Protein AF-A0A1Q3MU88-F1 (afdb_monomer_lite)

Sequence (155 aa):
MVIENGQDPCVFIAGQTIDEDVTEVGSMIKGLKFPMLYCQTKYHPLFLNHDWNFHLRSSLSLTEPGRIISLEPGFEIKPIKSIDLFKQCTWYKERYELYGSDKKFLYYGIGYALCKGSGVVSEAYISVGGGYAEIGVIRIPNINARGMQHALCLI

pLDDT: mean 82.09, std 11.64, range [34.78, 96.56]

Structure (mmCIF, N/CA/C/O backbone):
data_AF-A0A1Q3MU88-F1
#
_entry.id   AF-A0A1Q3MU88-F1
#
loop_
_atom_site.group_PDB
_atom_site.id
_atom_site.type_symbol
_atom_site.label_atom_id
_atom_site.label_alt_id
_atom_site.label_comp_id
_atom_site.label_asym_id
_atom_site.label_entity_id
_atom_site.label_seq_id
_atom_site.pdbx_PDB_ins_code
_atom_site.Cartn_x
_atom_site.Cartn_y
_atom_site.Cartn_z
_atom_site.occupancy
_atom_site.B_iso_or_equiv
_atom_site.auth_seq_id
_atom_site.auth_comp_id
_atom_site.auth_asym_id
_atom_site.auth_atom_id
_atom_site.pdbx_PDB_model_num
ATOM 1 N N . MET A 1 1 ? -0.478 2.557 -4.454 1.00 38.75 1 MET A N 1
ATOM 2 C CA . MET A 1 1 ? -0.438 1.327 -5.283 1.00 38.75 1 MET A CA 1
ATOM 3 C C . MET A 1 1 ? -1.764 0.576 -5.226 1.00 38.75 1 MET A C 1
ATOM 5 O O . MET A 1 1 ? -2.172 0.210 -4.130 1.00 38.75 1 MET A O 1
ATOM 9 N N . VAL A 1 2 ? -2.430 0.317 -6.357 1.00 34.78 2 VAL A N 1
ATOM 10 C CA . VAL A 1 2 ? -3.365 -0.822 -6.426 1.00 34.78 2 VAL A CA 1
ATOM 11 C C . VAL A 1 2 ? -2.486 -2.030 -6.721 1.00 34.78 2 VAL A C 1
ATOM 13 O O . VAL A 1 2 ? -1.856 -2.081 -7.777 1.00 34.78 2 VAL A O 1
ATOM 16 N N . ILE A 1 3 ? -2.330 -2.913 -5.741 1.00 46.22 3 ILE A N 1
ATOM 17 C CA . ILE A 1 3 ? -1.766 -4.242 -5.964 1.00 46.22 3 ILE A CA 1
ATOM 18 C C . ILE A 1 3 ? -2.986 -5.110 -6.233 1.00 46.22 3 ILE A C 1
ATOM 20 O O . ILE A 1 3 ? -3.771 -5.372 -5.321 1.00 46.22 3 ILE A O 1
ATOM 24 N N . GLU A 1 4 ? -3.215 -5.469 -7.492 1.00 40.16 4 GLU A N 1
ATOM 25 C CA . GLU A 1 4 ? -4.226 -6.470 -7.815 1.00 40.16 4 GLU A CA 1
ATOM 26 C C . GLU A 1 4 ? -3.704 -7.827 -7.329 1.00 40.16 4 GLU A C 1
ATOM 28 O O . GLU A 1 4 ? -2.894 -8.461 -7.990 1.00 40.16 4 GLU A O 1
ATOM 33 N N . ASN A 1 5 ? -4.132 -8.233 -6.129 1.00 42.88 5 ASN A N 1
ATOM 34 C CA . ASN A 1 5 ? -4.059 -9.600 -5.603 1.00 42.88 5 ASN A CA 1
ATOM 35 C C . ASN A 1 5 ? -2.737 -10.358 -5.866 1.00 42.88 5 ASN A C 1
ATOM 37 O O . ASN A 1 5 ? -2.752 -11.439 -6.460 1.00 42.88 5 ASN A O 1
ATOM 41 N N . GLY A 1 6 ? -1.602 -9.842 -5.386 1.00 49.28 6 GLY A N 1
ATOM 42 C CA . GLY A 1 6 ? -0.313 -10.515 -5.552 1.00 49.28 6 GLY A CA 1
ATOM 43 C C . GLY A 1 6 ? 0.701 -10.188 -4.460 1.00 49.28 6 GLY A C 1
ATOM 44 O O . GLY A 1 6 ? 0.763 -9.065 -3.971 1.00 49.28 6 GLY A O 1
ATOM 45 N N . GLN A 1 7 ? 1.510 -11.188 -4.100 1.00 54.16 7 GLN A N 1
ATOM 46 C CA . GLN A 1 7 ? 2.734 -11.029 -3.298 1.00 54.16 7 GLN A CA 1
ATOM 47 C C . GLN A 1 7 ? 3.932 -10.608 -4.167 1.00 54.16 7 GLN A C 1
ATOM 49 O O . GLN A 1 7 ? 5.046 -10.468 -3.666 1.00 54.16 7 GLN A O 1
ATOM 54 N N . ASP A 1 8 ? 3.725 -10.461 -5.477 1.00 58.88 8 ASP A N 1
ATOM 55 C CA . ASP A 1 8 ? 4.811 -10.267 -6.420 1.00 58.88 8 ASP A CA 1
ATOM 56 C C . ASP A 1 8 ? 5.389 -8.842 -6.338 1.00 58.88 8 ASP A C 1
ATOM 58 O O . ASP A 1 8 ? 4.652 -7.865 -6.159 1.00 58.88 8 ASP A O 1
ATOM 62 N N . PRO A 1 9 ? 6.718 -8.703 -6.456 1.00 65.69 9 PRO A N 1
ATOM 63 C CA . PRO A 1 9 ? 7.401 -7.424 -6.347 1.00 65.69 9 PRO A CA 1
ATOM 64 C C . PRO A 1 9 ? 7.024 -6.444 -7.465 1.00 65.69 9 PRO A C 1
ATOM 66 O O . PRO A 1 9 ? 6.815 -6.815 -8.622 1.00 65.69 9 PRO A O 1
ATOM 69 N N . CYS A 1 10 ? 7.041 -5.155 -7.116 1.00 73.25 10 CYS A N 1
ATOM 70 C CA . CYS A 1 10 ? 7.152 -4.072 -8.088 1.00 73.25 10 CYS A CA 1
ATOM 71 C C . CYS A 1 10 ? 8.609 -3.941 -8.533 1.00 73.25 10 CYS A C 1
ATOM 73 O O . CYS A 1 10 ? 9.488 -3.710 -7.701 1.00 73.25 10 CYS A O 1
ATOM 75 N N . VAL A 1 11 ? 8.855 -4.026 -9.836 1.00 79.25 11 VAL A N 1
ATOM 76 C CA . VAL A 1 11 ? 10.182 -3.843 -10.429 1.00 79.25 11 VAL A CA 1
ATOM 77 C C . VAL A 1 11 ? 10.218 -2.532 -11.193 1.00 79.25 11 VAL A C 1
ATOM 79 O O . VAL A 1 11 ? 9.385 -2.284 -12.060 1.00 79.25 11 VAL A O 1
ATOM 82 N N . PHE A 1 12 ? 11.189 -1.684 -10.867 1.00 82.06 12 PHE A N 1
ATOM 83 C CA . PHE A 1 12 ? 11.381 -0.386 -11.503 1.00 82.06 12 PHE A CA 1
ATOM 84 C C . PHE A 1 12 ? 12.656 -0.423 -12.347 1.00 82.06 12 PHE A C 1
ATOM 86 O O . PHE A 1 12 ? 13.754 -0.517 -11.804 1.00 82.06 12 PHE A O 1
ATOM 93 N N . ILE A 1 13 ? 12.513 -0.326 -13.669 1.00 83.00 13 ILE A N 1
ATOM 94 C CA . ILE A 1 13 ? 13.631 -0.141 -14.597 1.00 83.00 13 ILE A CA 1
ATOM 95 C C . ILE A 1 13 ? 13.846 1.361 -14.768 1.00 83.00 13 ILE A C 1
ATOM 97 O O . ILE A 1 13 ? 13.049 2.056 -15.406 1.00 83.00 13 ILE A O 1
ATOM 101 N N . ALA A 1 14 ? 14.925 1.863 -14.175 1.00 78.56 14 ALA A N 1
ATOM 102 C CA . ALA A 1 14 ? 15.305 3.268 -14.201 1.00 78.56 14 ALA A CA 1
ATOM 103 C C . ALA A 1 14 ? 16.711 3.452 -14.790 1.00 78.56 14 ALA A C 1
ATOM 105 O O . ALA A 1 14 ? 17.534 2.543 -14.762 1.00 78.56 14 ALA A O 1
ATOM 106 N N . GLY A 1 15 ? 16.992 4.657 -15.291 1.00 78.69 15 GLY A N 1
ATOM 107 C CA . GLY A 1 15 ? 18.285 5.005 -15.883 1.00 78.69 15 GLY A CA 1
ATOM 108 C C . GLY A 1 15 ? 18.356 4.803 -17.399 1.00 78.69 15 GLY A C 1
ATOM 109 O O . GLY A 1 15 ? 17.335 4.753 -18.091 1.00 78.69 15 GLY A O 1
ATOM 110 N N . GLN A 1 16 ? 19.584 4.777 -17.920 1.00 76.75 16 GLN A N 1
ATOM 111 C CA . GLN A 1 16 ? 19.872 4.453 -19.315 1.00 76.75 16 GLN A CA 1
ATOM 112 C C . GLN A 1 16 ? 20.216 2.966 -19.398 1.00 76.75 16 GLN A C 1
ATOM 114 O O . GLN A 1 16 ? 21.329 2.587 -19.055 1.00 76.75 16 GLN A O 1
ATOM 119 N N . THR A 1 17 ? 19.260 2.144 -19.818 1.00 78.81 17 THR A N 1
ATOM 120 C CA . THR A 1 17 ? 19.464 0.706 -20.045 1.00 78.81 17 THR A CA 1
ATOM 121 C C . THR A 1 17 ? 19.379 0.387 -21.537 1.00 78.81 17 THR A C 1
ATOM 123 O O . THR A 1 17 ? 18.701 1.106 -22.288 1.00 78.81 17 THR A O 1
ATOM 126 N N . ILE A 1 18 ? 20.066 -0.660 -21.981 1.00 84.00 18 ILE A N 1
ATOM 127 C CA . ILE A 1 18 ? 19.943 -1.193 -23.348 1.00 84.00 18 ILE A CA 1
ATOM 128 C C . ILE A 1 18 ? 18.892 -2.309 -23.391 1.00 84.00 18 ILE A C 1
ATOM 130 O O . ILE A 1 18 ? 18.419 -2.765 -22.349 1.00 84.00 18 ILE A O 1
ATOM 134 N N . ASP A 1 19 ? 18.475 -2.715 -24.589 1.00 82.44 19 ASP A N 1
ATOM 135 C CA . ASP A 1 19 ? 17.419 -3.722 -24.755 1.00 82.44 19 ASP A CA 1
ATOM 136 C C . ASP A 1 19 ? 17.828 -5.078 -24.153 1.00 82.44 19 ASP A C 1
ATOM 138 O O . ASP A 1 19 ? 16.978 -5.794 -23.610 1.00 82.44 19 ASP A O 1
ATOM 142 N N . GLU A 1 20 ? 19.125 -5.408 -24.165 1.00 85.69 20 GLU A N 1
ATOM 143 C CA . GLU A 1 20 ? 19.665 -6.600 -23.505 1.00 85.69 20 GLU A CA 1
ATOM 144 C C . GLU A 1 20 ? 19.418 -6.583 -21.987 1.00 85.69 20 GLU A C 1
ATOM 146 O O . GLU A 1 20 ? 18.907 -7.568 -21.451 1.00 85.69 20 GLU A O 1
ATOM 151 N N . ASP A 1 21 ? 19.678 -5.459 -21.308 1.00 84.75 21 ASP A N 1
ATOM 152 C CA . ASP A 1 21 ? 19.465 -5.324 -19.856 1.00 84.75 21 ASP A CA 1
ATOM 153 C C . ASP A 1 21 ? 17.987 -5.533 -19.495 1.00 84.75 21 ASP A C 1
ATOM 155 O O . ASP A 1 21 ? 17.632 -6.192 -18.517 1.00 84.75 21 ASP A O 1
ATOM 159 N N . VAL A 1 22 ? 17.092 -4.953 -20.298 1.00 81.31 22 VAL A N 1
ATOM 160 C CA . VAL A 1 22 ? 15.645 -5.029 -20.064 1.00 81.31 22 VAL A CA 1
ATOM 161 C 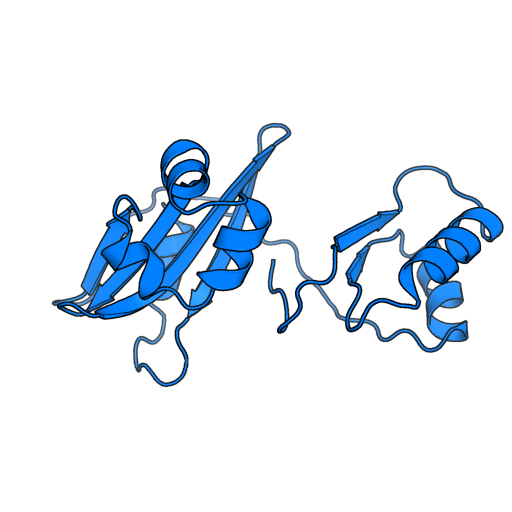C . VAL A 1 22 ? 15.138 -6.453 -20.286 1.00 81.31 22 VAL A C 1
ATOM 163 O O . VAL A 1 22 ? 14.289 -6.934 -19.529 1.00 81.31 22 VAL A O 1
ATOM 166 N N . THR A 1 23 ? 15.692 -7.149 -21.278 1.00 83.38 23 THR A N 1
ATOM 167 C CA . THR A 1 23 ? 15.401 -8.563 -21.541 1.00 83.38 23 THR A CA 1
ATOM 168 C C . THR A 1 23 ? 15.864 -9.447 -20.384 1.00 83.38 23 THR A C 1
ATOM 170 O O . THR A 1 23 ? 15.122 -10.334 -19.949 1.00 83.38 23 THR A O 1
ATOM 173 N N . GLU A 1 24 ? 17.053 -9.186 -19.835 1.00 86.06 24 GLU A N 1
ATOM 174 C CA . GLU A 1 24 ? 17.574 -9.904 -18.671 1.00 86.06 24 GLU A CA 1
ATOM 175 C C . GLU A 1 24 ? 16.657 -9.722 -17.457 1.00 86.06 24 GLU A C 1
ATOM 177 O O . GLU A 1 24 ? 16.208 -10.716 -16.879 1.00 86.06 24 GLU A O 1
ATOM 182 N N . VAL A 1 25 ? 16.266 -8.484 -17.137 1.00 83.25 25 VAL A N 1
ATOM 183 C CA . VAL A 1 25 ? 15.308 -8.205 -16.053 1.00 83.25 25 VAL A CA 1
ATOM 184 C C . VAL A 1 25 ? 13.988 -8.946 -16.277 1.00 83.25 25 VAL A C 1
ATOM 186 O O . VAL A 1 25 ? 13.467 -9.566 -15.348 1.00 83.25 25 VAL A O 1
ATOM 189 N N . GLY A 1 26 ? 13.465 -8.940 -17.507 1.00 80.69 26 GLY A N 1
ATOM 190 C CA . GLY A 1 26 ? 12.262 -9.688 -17.880 1.00 80.69 26 GLY 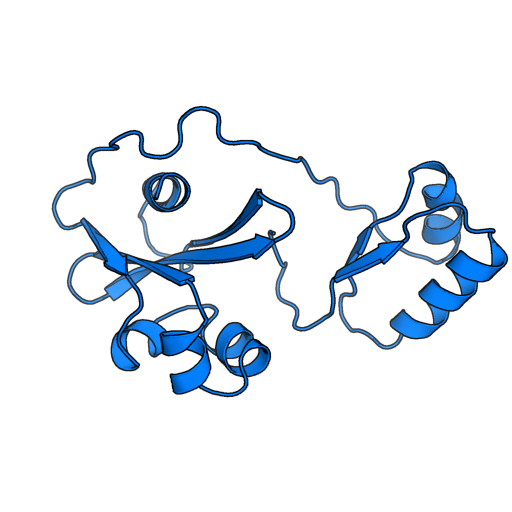A CA 1
ATOM 191 C C . GLY A 1 26 ? 12.390 -11.195 -17.623 1.00 80.69 26 GLY A C 1
ATOM 192 O O . GLY A 1 26 ? 11.445 -11.829 -17.149 1.00 80.69 26 GLY A O 1
ATOM 193 N N . SER A 1 27 ? 13.568 -11.772 -17.871 1.00 83.62 27 SER A N 1
ATOM 194 C CA . SER A 1 27 ? 13.839 -13.190 -17.609 1.00 83.62 27 SER A CA 1
ATOM 195 C C . SER A 1 27 ? 13.869 -13.526 -16.113 1.00 83.62 27 SER A C 1
ATOM 197 O O . SER A 1 27 ? 13.328 -14.558 -15.710 1.00 83.62 27 SER A O 1
ATOM 199 N N . MET A 1 28 ? 14.408 -12.628 -15.280 1.00 83.44 28 MET A N 1
ATOM 200 C CA . MET A 1 28 ? 14.504 -12.812 -13.826 1.00 83.44 28 MET A CA 1
ATOM 201 C C . MET A 1 28 ? 13.132 -12.853 -13.147 1.00 83.44 28 MET A C 1
ATOM 203 O O . MET A 1 28 ? 12.960 -13.520 -12.129 1.00 83.44 28 MET A O 1
ATOM 207 N N . ILE A 1 29 ? 12.149 -12.149 -13.710 1.00 81.25 29 ILE A N 1
ATOM 208 C CA . ILE A 1 29 ? 10.810 -12.002 -13.122 1.00 81.25 29 ILE A CA 1
ATOM 209 C C . ILE A 1 29 ? 9.764 -12.935 -13.734 1.00 81.25 29 ILE A C 1
ATOM 211 O O . ILE A 1 29 ? 8.642 -12.995 -13.242 1.00 81.25 29 ILE A O 1
ATOM 215 N N . LYS A 1 30 ? 10.118 -13.703 -14.770 1.00 77.19 30 LYS A N 1
ATOM 216 C CA . LYS A 1 30 ? 9.192 -14.595 -15.489 1.00 77.19 30 LYS A CA 1
ATOM 217 C C . LYS A 1 30 ? 8.578 -15.697 -14.611 1.00 77.19 30 LYS A C 1
ATOM 219 O O . LYS A 1 30 ? 7.519 -16.218 -14.940 1.00 77.19 30 LYS A O 1
ATOM 224 N N . GLY A 1 31 ? 9.237 -16.067 -13.510 1.00 74.69 31 GLY A N 1
ATOM 225 C CA . GLY A 1 31 ? 8.739 -17.063 -12.550 1.00 74.69 31 GLY A CA 1
ATOM 226 C C . GLY A 1 31 ? 7.727 -16.528 -11.531 1.00 74.69 31 GLY A C 1
ATOM 227 O O . GLY A 1 31 ? 7.203 -17.305 -10.735 1.00 74.69 31 GLY A O 1
ATOM 228 N N . LEU A 1 32 ? 7.476 -15.218 -11.526 1.00 78.31 32 LEU A N 1
ATOM 229 C CA . LEU A 1 32 ? 6.533 -14.568 -10.621 1.00 78.31 32 LEU A CA 1
ATOM 230 C C . LEU A 1 32 ? 5.103 -14.698 -11.149 1.00 78.31 32 LEU A C 1
ATOM 232 O O . LEU A 1 32 ? 4.881 -14.808 -12.354 1.00 78.31 32 LEU A O 1
ATOM 236 N N . LYS A 1 33 ? 4.119 -14.693 -10.247 1.00 73.50 33 LYS A N 1
ATOM 237 C CA . LYS A 1 33 ? 2.729 -14.989 -10.624 1.00 73.50 33 LYS A CA 1
ATOM 238 C C . LYS A 1 33 ? 2.060 -13.796 -11.315 1.00 73.50 33 LYS A C 1
ATOM 240 O O . LYS A 1 33 ? 1.340 -13.982 -12.291 1.00 73.50 33 LYS A O 1
ATOM 245 N N . PHE A 1 34 ? 2.323 -12.593 -10.815 1.00 73.12 34 PHE A N 1
ATOM 246 C CA . PHE A 1 34 ? 1.806 -11.305 -11.279 1.00 73.12 34 PHE A CA 1
ATOM 247 C C . PHE A 1 34 ? 2.837 -10.170 -11.075 1.00 73.12 34 PHE A C 1
ATOM 249 O O . PHE A 1 34 ? 2.557 -9.201 -10.364 1.00 73.12 34 PHE A O 1
ATOM 256 N N . PRO A 1 35 ? 4.050 -10.257 -11.657 1.00 76.56 35 PRO A N 1
ATOM 257 C CA . PRO A 1 35 ? 5.048 -9.197 -11.524 1.00 76.56 35 PRO A CA 1
ATOM 258 C C . PRO A 1 35 ? 4.537 -7.880 -12.120 1.00 76.56 35 PRO A C 1
ATOM 260 O O . PRO A 1 35 ? 4.069 -7.839 -13.257 1.00 76.56 35 PRO A O 1
ATOM 263 N N . MET A 1 36 ? 4.674 -6.782 -11.373 1.00 80.44 36 MET A N 1
ATOM 264 C CA . MET A 1 36 ? 4.394 -5.441 -11.889 1.00 80.44 36 MET A CA 1
ATOM 265 C C . MET A 1 36 ? 5.700 -4.750 -12.264 1.00 80.44 36 MET A C 1
ATOM 267 O O . MET A 1 36 ? 6.520 -4.456 -11.395 1.00 80.44 36 MET A O 1
ATOM 271 N N . LEU A 1 37 ? 5.871 -4.447 -13.549 1.00 82.88 37 LEU A N 1
ATOM 272 C CA . LEU A 1 37 ? 7.060 -3.784 -14.068 1.00 82.88 37 LEU A CA 1
ATOM 273 C C . LEU A 1 37 ? 6.758 -2.345 -14.493 1.00 82.88 37 LEU A C 1
ATOM 275 O O . LEU A 1 37 ? 5.807 -2.078 -15.225 1.00 82.88 37 LEU A O 1
ATOM 279 N N . TYR A 1 38 ? 7.606 -1.420 -14.054 1.00 83.56 38 TYR A N 1
ATOM 280 C CA . TYR A 1 38 ? 7.577 -0.008 -14.419 1.00 83.56 38 TYR A CA 1
ATOM 281 C C . TYR A 1 38 ? 8.827 0.311 -15.230 1.00 83.56 38 TYR A C 1
ATOM 283 O O . TYR A 1 38 ? 9.944 0.101 -14.760 1.00 83.56 38 TYR A O 1
ATOM 291 N N . CYS A 1 39 ? 8.650 0.831 -16.441 1.00 83.44 39 CYS A N 1
ATOM 292 C CA . CYS A 1 39 ? 9.751 1.201 -17.326 1.00 83.44 39 CYS A CA 1
ATOM 293 C C . CYS A 1 39 ? 9.420 2.465 -18.130 1.00 83.44 39 CYS A C 1
ATOM 295 O O . CYS A 1 39 ? 8.292 2.959 -18.124 1.00 83.44 39 CYS A O 1
ATOM 297 N N . GLN A 1 40 ? 10.425 3.010 -18.817 1.00 82.75 40 GLN A N 1
ATOM 298 C CA . GLN A 1 40 ? 10.223 4.094 -19.779 1.00 82.75 40 GLN A CA 1
ATOM 299 C C . GLN A 1 40 ? 9.453 3.591 -21.007 1.00 82.75 40 GLN A C 1
ATOM 301 O O . GLN A 1 40 ? 9.691 2.482 -21.484 1.00 82.75 40 GLN A O 1
ATOM 306 N N . THR A 1 41 ? 8.621 4.457 -21.594 1.00 85.88 41 THR A N 1
ATOM 307 C CA . THR A 1 41 ? 7.752 4.126 -22.740 1.00 85.88 41 THR A CA 1
ATOM 308 C C . THR A 1 41 ? 8.489 3.519 -23.931 1.00 85.88 41 THR A C 1
ATOM 310 O O . THR A 1 41 ? 7.930 2.688 -24.638 1.00 85.88 41 THR A O 1
ATOM 313 N N . LYS A 1 42 ? 9.760 3.874 -24.140 1.00 86.69 42 LYS A N 1
ATOM 314 C CA . LYS A 1 42 ? 10.576 3.321 -25.230 1.00 86.69 42 LYS A CA 1
ATOM 315 C C . LYS A 1 42 ? 10.772 1.798 -25.151 1.00 86.69 42 LYS A C 1
ATOM 317 O O . LYS A 1 42 ? 10.964 1.182 -26.187 1.00 86.69 42 LYS A O 1
ATOM 322 N N . TYR A 1 43 ? 10.669 1.195 -23.962 1.00 85.38 43 TYR A N 1
ATOM 323 C CA . TYR A 1 43 ? 10.808 -0.254 -23.766 1.00 85.38 43 TYR A CA 1
ATOM 324 C C . TYR A 1 43 ? 9.479 -1.011 -23.871 1.00 85.38 43 TYR A C 1
ATOM 326 O O . TYR A 1 43 ? 9.460 -2.238 -23.857 1.00 85.38 43 TYR A O 1
ATOM 334 N N . HIS A 1 44 ? 8.350 -0.307 -23.996 1.00 86.56 44 HIS A N 1
ATOM 335 C CA . HIS A 1 44 ? 7.033 -0.930 -24.117 1.00 86.56 44 HIS A CA 1
ATOM 336 C C . HIS A 1 44 ? 6.937 -1.956 -25.270 1.00 86.56 44 HIS A C 1
ATOM 338 O O . HIS A 1 44 ? 6.397 -3.038 -25.033 1.00 86.56 44 HIS A O 1
ATOM 344 N N . PRO A 1 45 ? 7.469 -1.695 -26.486 1.00 87.19 45 PRO A N 1
ATOM 345 C CA . PRO A 1 45 ? 7.406 -2.670 -27.576 1.00 87.19 45 PRO A CA 1
ATOM 346 C C . PRO A 1 45 ? 8.097 -4.000 -27.249 1.00 87.19 45 PRO A C 1
ATOM 348 O O . PRO A 1 45 ? 7.600 -5.051 -27.642 1.00 87.19 45 PRO A O 1
ATOM 351 N N . LEU A 1 46 ? 9.201 -3.967 -26.495 1.00 85.38 46 LEU A N 1
ATOM 352 C CA . LEU A 1 46 ? 9.926 -5.171 -26.086 1.00 85.38 46 LEU A CA 1
ATOM 353 C C . LEU A 1 46 ? 9.043 -6.071 -25.211 1.00 85.38 46 LEU A C 1
ATOM 355 O O . LEU A 1 46 ? 8.922 -7.261 -25.481 1.00 85.38 46 LEU A O 1
ATOM 359 N N . PHE A 1 47 ? 8.362 -5.504 -24.212 1.00 85.50 47 PHE A N 1
ATOM 360 C CA . PHE A 1 47 ? 7.481 -6.272 -23.326 1.00 85.50 47 PHE A CA 1
ATOM 361 C C . PHE A 1 47 ? 6.243 -6.821 -24.043 1.00 85.50 47 PHE A C 1
ATOM 363 O O . PHE A 1 47 ? 5.858 -7.963 -23.793 1.00 85.50 47 PHE A O 1
ATOM 370 N N . LEU A 1 48 ? 5.662 -6.066 -24.982 1.00 84.12 48 LEU A N 1
ATOM 371 C CA . LEU A 1 48 ? 4.561 -6.570 -25.813 1.00 84.12 48 LEU A CA 1
ATOM 372 C C . LEU A 1 48 ? 4.951 -7.807 -26.616 1.00 84.12 48 LEU A C 1
ATOM 374 O O . LEU A 1 48 ? 4.172 -8.750 -26.701 1.00 84.12 48 LEU A O 1
ATOM 378 N N . ASN A 1 49 ? 6.164 -7.820 -27.172 1.00 84.69 49 ASN A N 1
ATOM 379 C CA . ASN A 1 49 ? 6.674 -8.961 -27.933 1.00 84.69 49 ASN A CA 1
ATOM 380 C C . ASN A 1 49 ? 6.912 -10.210 -27.062 1.00 84.69 49 ASN A C 1
ATOM 382 O O . ASN A 1 49 ? 7.148 -11.290 -27.597 1.00 84.69 49 ASN A O 1
ATOM 386 N N . HIS A 1 50 ? 6.853 -10.0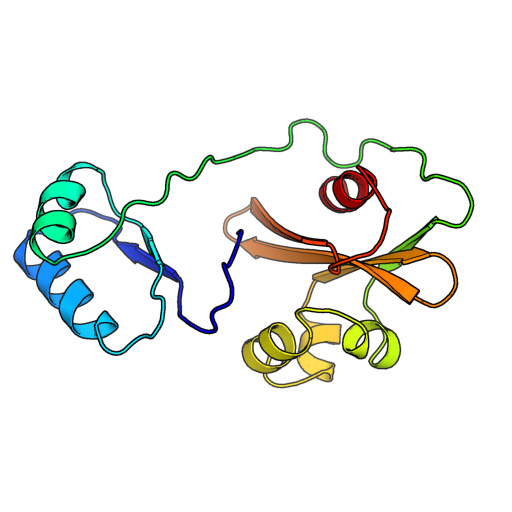68 -25.736 1.00 80.56 50 HIS A N 1
ATOM 387 C CA . HIS A 1 50 ? 7.019 -11.137 -24.754 1.00 80.56 50 HIS A CA 1
ATOM 388 C C . HIS A 1 50 ? 5.736 -11.411 -23.950 1.00 80.56 50 HIS A C 1
ATOM 390 O O . HIS A 1 50 ? 5.817 -11.853 -22.804 1.00 80.56 50 HIS A O 1
ATOM 396 N N . ASP A 1 51 ? 4.567 -11.148 -24.544 1.00 82.94 51 ASP A N 1
ATOM 397 C CA . ASP A 1 51 ? 3.236 -11.466 -24.001 1.00 82.94 51 ASP A CA 1
ATOM 398 C C . ASP A 1 51 ? 2.879 -10.745 -22.688 1.00 82.94 51 ASP A C 1
ATOM 400 O O . ASP A 1 51 ? 2.032 -11.199 -21.912 1.00 82.94 51 ASP A O 1
ATOM 404 N N . TRP A 1 52 ? 3.500 -9.593 -22.425 1.00 83.88 52 TRP A N 1
ATOM 405 C CA . TRP A 1 52 ? 3.113 -8.751 -21.296 1.00 83.88 52 TRP A CA 1
ATOM 406 C C . TRP A 1 52 ? 1.872 -7.920 -21.617 1.00 83.88 52 TRP A C 1
ATOM 408 O O . TRP A 1 52 ? 1.715 -7.385 -22.714 1.00 83.88 52 TRP A O 1
ATOM 418 N N . ASN A 1 53 ? 1.021 -7.740 -20.606 1.00 82.38 53 ASN A N 1
ATOM 419 C CA . ASN A 1 53 ? -0.143 -6.863 -20.685 1.00 82.38 53 ASN A CA 1
ATOM 420 C C . ASN A 1 53 ? 0.179 -5.467 -20.149 1.00 82.38 53 ASN A C 1
ATOM 422 O O . ASN A 1 53 ? 0.866 -5.316 -19.136 1.00 82.38 53 ASN A O 1
ATOM 426 N N . PHE A 1 54 ? -0.381 -4.438 -20.788 1.00 82.44 54 PHE A N 1
ATOM 427 C CA . PHE A 1 54 ? -0.314 -3.079 -20.263 1.00 82.44 54 PHE A CA 1
ATOM 428 C C . PHE A 1 54 ? -1.483 -2.758 -19.355 1.00 82.44 54 PHE A C 1
ATOM 430 O O . PHE A 1 54 ? -2.647 -2.896 -19.725 1.00 82.44 54 PHE A O 1
ATOM 437 N N . HIS A 1 55 ? -1.139 -2.19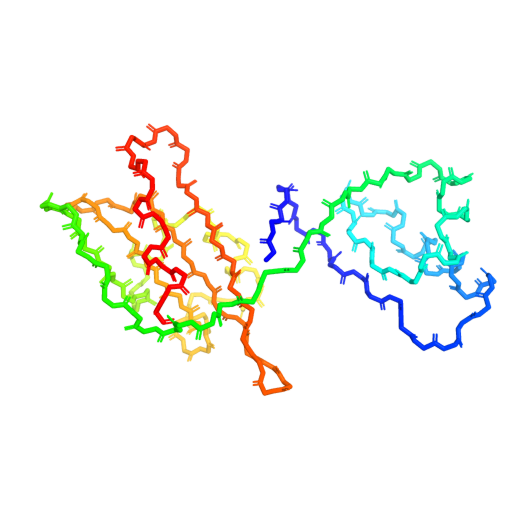7 -18.203 1.00 79.31 55 HIS A N 1
ATOM 438 C CA . HIS A 1 55 ? -2.090 -1.611 -17.280 1.00 79.31 55 HIS A CA 1
ATOM 439 C C . HIS A 1 55 ? -1.795 -0.118 -17.173 1.00 79.31 55 HIS A C 1
ATOM 441 O O . HIS A 1 55 ? -0.728 0.294 -16.714 1.00 79.31 55 HIS A O 1
ATOM 447 N N . LEU A 1 56 ? -2.745 0.703 -17.623 1.00 73.00 56 LEU A N 1
ATOM 448 C CA . LEU A 1 56 ? -2.674 2.149 -17.449 1.00 73.00 56 LEU A CA 1
ATOM 449 C C . LEU A 1 56 ? -2.705 2.483 -15.959 1.00 73.00 56 LEU A C 1
ATOM 451 O O . LEU A 1 56 ? -3.575 2.027 -15.218 1.00 73.00 56 LEU A O 1
ATOM 455 N N . ARG A 1 57 ? -1.757 3.314 -15.529 1.00 74.19 57 ARG A N 1
ATOM 456 C CA . ARG A 1 57 ? -1.693 3.839 -14.167 1.00 74.19 57 ARG A CA 1
ATOM 457 C C . ARG A 1 57 ? -1.571 5.347 -14.221 1.00 74.19 57 ARG A C 1
ATOM 459 O O . ARG A 1 57 ? -0.811 5.890 -15.017 1.00 74.19 57 ARG A O 1
ATOM 466 N N . SER A 1 58 ? -2.303 6.013 -13.343 1.00 72.75 58 SER A N 1
ATOM 467 C CA . SER A 1 58 ? -2.200 7.454 -13.148 1.00 72.75 58 SER A CA 1
ATOM 468 C C . SER A 1 58 ? -1.488 7.733 -11.835 1.00 72.75 58 SER A C 1
ATOM 470 O O . SER A 1 58 ? -1.725 7.054 -10.834 1.00 72.75 58 SER A O 1
ATOM 472 N N . SER A 1 59 ? -0.622 8.743 -11.841 1.00 74.06 59 SER A N 1
ATOM 473 C CA . SER A 1 59 ? -0.115 9.330 -10.607 1.00 74.06 59 SER A CA 1
ATOM 474 C C . SER A 1 59 ? -1.108 10.383 -10.140 1.00 74.06 59 SER A C 1
ATOM 476 O O . SER A 1 59 ? -1.477 11.269 -10.910 1.00 74.06 59 SER A O 1
ATOM 478 N N . LEU A 1 60 ? -1.543 10.275 -8.890 1.00 77.81 60 LEU A N 1
ATOM 479 C CA . LEU A 1 60 ? -2.392 11.264 -8.244 1.00 77.81 60 LEU A CA 1
ATOM 480 C C . LEU A 1 60 ? -1.595 11.890 -7.108 1.00 77.81 60 LEU A C 1
ATOM 482 O O . LEU A 1 60 ? -1.095 11.179 -6.238 1.00 77.81 60 LEU A O 1
ATOM 486 N N . SER A 1 61 ? -1.500 13.215 -7.123 1.00 80.06 61 SER A N 1
ATOM 487 C CA . SER A 1 61 ? -0.889 13.985 -6.045 1.00 80.06 61 SER A CA 1
ATOM 488 C C . SER A 1 61 ? -1.986 14.709 -5.282 1.00 80.06 61 SER A C 1
ATOM 490 O O . SER A 1 61 ? -2.802 15.413 -5.877 1.00 80.06 61 SER A O 1
ATOM 492 N N . LEU A 1 62 ? -2.007 14.537 -3.964 1.00 78.50 62 LEU A N 1
ATOM 493 C CA . LEU A 1 62 ? -2.907 15.286 -3.097 1.00 78.50 62 LEU A CA 1
ATOM 494 C C . LEU A 1 62 ? -2.366 16.701 -2.919 1.00 78.50 62 LEU A C 1
ATOM 496 O O . LEU A 1 62 ? -1.230 16.888 -2.491 1.00 78.50 62 LEU A O 1
ATOM 500 N N . THR A 1 63 ? -3.184 17.695 -3.247 1.00 80.12 63 THR A N 1
ATOM 501 C CA . THR A 1 63 ? -2.817 19.114 -3.137 1.00 80.12 63 THR A CA 1
ATOM 502 C C . THR A 1 63 ? -3.157 19.709 -1.772 1.00 80.12 63 THR A C 1
ATOM 504 O O . THR A 1 63 ? -2.561 20.704 -1.380 1.00 80.12 63 THR A O 1
ATOM 507 N N . GLU A 1 64 ? -4.097 19.101 -1.043 1.00 80.69 64 GLU A N 1
ATOM 508 C CA . GLU A 1 64 ? -4.588 19.566 0.263 1.00 80.69 64 GLU A CA 1
ATOM 509 C C . GLU A 1 64 ? -4.582 18.422 1.299 1.00 80.69 64 GLU A C 1
ATOM 511 O O . GLU A 1 64 ? -5.649 17.976 1.738 1.00 80.69 64 GLU A O 1
ATOM 516 N N . PRO A 1 65 ? -3.403 17.889 1.680 1.00 75.50 65 PRO A N 1
ATOM 517 C CA . PRO A 1 65 ? -3.323 16.932 2.782 1.00 75.50 65 PRO A CA 1
ATOM 518 C C . PRO A 1 65 ? -3.827 17.574 4.086 1.00 75.50 65 PRO A C 1
ATOM 520 O O . PRO A 1 65 ? -3.647 18.772 4.310 1.00 75.50 65 PRO A O 1
ATOM 523 N N . GLY A 1 66 ? -4.487 16.795 4.944 1.00 72.44 66 GLY A N 1
ATOM 524 C CA . GLY A 1 66 ? -5.044 17.278 6.212 1.00 72.44 66 GLY A CA 1
ATOM 525 C C . GLY A 1 66 ? -6.387 18.007 6.101 1.00 72.44 66 GLY A C 1
ATOM 526 O O . GLY A 1 66 ? -6.905 18.489 7.112 1.00 72.44 66 GLY A O 1
ATOM 527 N N . ARG A 1 67 ? -6.991 18.092 4.906 1.00 80.19 67 ARG A N 1
ATOM 528 C CA . ARG A 1 67 ? -8.348 18.634 4.765 1.00 80.19 67 ARG A CA 1
ATOM 529 C C . ARG A 1 67 ? -9.338 17.785 5.561 1.00 80.19 67 ARG A C 1
ATOM 531 O O . ARG A 1 67 ? -9.488 16.588 5.330 1.00 80.19 67 ARG A O 1
ATOM 538 N N . ILE A 1 68 ? -10.066 18.435 6.464 1.00 69.00 68 ILE A N 1
ATOM 539 C CA . ILE A 1 68 ? -11.060 17.775 7.308 1.00 69.00 68 ILE A CA 1
ATOM 540 C C . ILE A 1 68 ? -12.257 17.369 6.441 1.00 69.00 68 ILE A C 1
ATOM 542 O O . ILE A 1 68 ? -12.999 18.220 5.946 1.00 69.00 68 ILE A O 1
ATOM 546 N N . ILE A 1 69 ? -12.460 16.062 6.276 1.00 76.12 69 ILE A N 1
ATOM 547 C CA . ILE A 1 69 ? -13.712 15.499 5.763 1.00 76.12 69 ILE A CA 1
ATOM 548 C C . ILE A 1 69 ? -14.563 15.075 6.956 1.00 76.12 69 ILE A C 1
ATOM 550 O O . ILE A 1 69 ? -14.094 14.379 7.854 1.00 76.12 69 ILE A O 1
ATOM 554 N N . SER A 1 70 ? -15.831 15.487 6.955 1.00 80.88 70 SER A N 1
ATOM 555 C CA . SER A 1 70 ? -16.804 14.978 7.921 1.00 80.88 70 SER A CA 1
ATOM 556 C C . SER A 1 70 ? -17.129 13.523 7.602 1.00 80.88 70 SER A C 1
ATOM 558 O O . SER A 1 70 ? -17.564 13.211 6.494 1.00 80.88 70 SER A O 1
ATOM 560 N N . LEU A 1 71 ? -16.915 12.642 8.574 1.00 84.06 71 LEU A N 1
ATOM 561 C CA . LEU A 1 71 ? -17.339 11.250 8.483 1.00 84.06 71 LEU A CA 1
ATOM 562 C C . LEU A 1 71 ? -18.840 11.144 8.766 1.00 84.06 71 LEU A C 1
ATOM 564 O O . LEU A 1 71 ? -19.384 11.887 9.585 1.00 84.06 71 LEU A O 1
ATOM 568 N N . GLU A 1 72 ? -19.507 10.196 8.111 1.00 85.75 72 GLU A N 1
ATOM 569 C CA . GLU A 1 72 ? -20.876 9.830 8.476 1.00 85.75 72 GLU A CA 1
ATOM 570 C C . GLU A 1 72 ? -20.943 9.331 9.935 1.00 85.75 72 GLU A C 1
ATOM 572 O O . GLU A 1 72 ? -19.995 8.700 10.420 1.00 85.75 72 GLU A O 1
ATOM 577 N N . PRO A 1 73 ? -22.066 9.548 10.645 1.00 86.81 73 PRO A N 1
ATOM 578 C CA . PRO A 1 73 ? -22.239 9.039 12.000 1.00 86.81 73 PRO A CA 1
ATOM 579 C C . PRO A 1 73 ? -21.961 7.534 12.113 1.00 86.81 73 PRO A C 1
ATOM 581 O O . PRO A 1 73 ? -22.444 6.723 11.319 1.00 86.81 73 PRO A O 1
ATOM 584 N N . GLY A 1 74 ? -21.192 7.158 13.135 1.00 87.69 74 GLY A N 1
ATOM 585 C CA . GLY A 1 74 ? -20.807 5.770 13.401 1.00 87.69 74 GLY A CA 1
ATOM 586 C C . GLY A 1 74 ? -19.559 5.294 12.655 1.00 87.69 74 GLY A C 1
ATOM 587 O O . GLY A 1 74 ? -19.126 4.166 12.904 1.00 87.69 74 GLY A O 1
ATOM 588 N N . PHE A 1 75 ? -18.974 6.127 11.789 1.00 90.12 75 PHE A N 1
ATOM 589 C CA . PHE A 1 75 ? -17.648 5.890 11.229 1.00 90.12 75 PHE A CA 1
ATOM 590 C C . PHE A 1 75 ? -16.563 6.589 12.045 1.00 90.12 75 PHE A C 1
ATOM 592 O O . PHE A 1 75 ? -16.739 7.708 12.522 1.00 90.12 75 PHE A O 1
ATOM 599 N N . GLU A 1 76 ? -15.419 5.929 12.172 1.00 92.00 76 GLU A N 1
ATOM 600 C CA . GLU A 1 76 ? -14.269 6.432 12.917 1.00 92.00 76 GLU A CA 1
ATOM 601 C C . GLU A 1 76 ? -12.975 6.011 12.222 1.00 92.00 76 GLU A C 1
ATOM 603 O O . GLU A 1 76 ? -12.854 4.874 11.769 1.00 92.00 76 GLU A O 1
ATOM 608 N N . ILE A 1 77 ? -11.996 6.909 12.155 1.00 91.88 77 ILE A N 1
ATOM 609 C CA . ILE A 1 77 ? -10.648 6.590 11.685 1.00 91.88 77 ILE A CA 1
ATOM 610 C C . ILE A 1 77 ? -9.779 6.246 12.894 1.00 91.88 77 ILE A C 1
ATOM 612 O O . ILE A 1 77 ? -9.641 7.051 13.813 1.00 91.88 77 ILE A O 1
ATOM 616 N N . LYS A 1 78 ? -9.155 5.068 12.873 1.00 94.31 78 LYS A N 1
ATOM 617 C CA . LYS A 1 78 ? -8.279 4.566 13.936 1.00 94.31 78 LYS A CA 1
ATOM 618 C C . LYS A 1 78 ? -6.882 4.287 13.396 1.00 94.31 78 LYS A C 1
ATOM 620 O O . LYS A 1 78 ? -6.762 3.577 12.398 1.00 94.31 78 LYS A O 1
ATOM 625 N N . PRO A 1 79 ? -5.809 4.765 14.048 1.00 95.56 79 PRO A N 1
ATOM 626 C CA . PRO A 1 79 ? -4.470 4.295 13.725 1.00 95.56 79 PRO A CA 1
ATOM 627 C C . PRO A 1 79 ? -4.349 2.809 14.092 1.00 95.56 79 PRO A C 1
ATOM 629 O O . PRO A 1 79 ? -4.802 2.379 15.157 1.00 95.56 79 PRO A O 1
ATOM 632 N N . ILE A 1 80 ? -3.711 2.019 13.231 1.00 96.56 80 ILE A N 1
ATOM 633 C CA . ILE A 1 80 ? -3.526 0.581 13.444 1.00 96.56 80 ILE A CA 1
ATOM 634 C C . ILE A 1 80 ? -2.373 0.376 14.433 1.00 96.56 80 ILE A C 1
ATOM 636 O O . ILE A 1 80 ? -1.223 0.190 14.051 1.00 96.56 80 ILE A O 1
ATOM 640 N N . LYS A 1 81 ? -2.690 0.464 15.730 1.00 95.81 81 LYS A N 1
ATOM 641 C CA . LYS A 1 81 ? -1.725 0.349 16.842 1.00 95.81 81 LYS A CA 1
ATOM 642 C C . LYS A 1 81 ? -1.897 -0.911 17.694 1.00 95.81 81 LYS A C 1
ATOM 644 O O . LYS A 1 81 ? -1.111 -1.135 18.609 1.00 95.81 81 LYS A O 1
ATOM 649 N N . SER A 1 82 ? -2.909 -1.731 17.414 1.00 96.44 82 SER A N 1
ATOM 650 C CA . SER A 1 82 ? -3.143 -2.997 18.111 1.00 96.44 82 SER A CA 1
ATOM 651 C C . SER A 1 82 ? -3.118 -4.174 17.143 1.00 96.44 82 SER A C 1
ATOM 653 O O . SER A 1 82 ? -3.517 -4.057 15.983 1.00 96.44 82 SER A O 1
ATOM 655 N N . ILE A 1 83 ? -2.672 -5.327 17.646 1.00 96.25 83 ILE A N 1
ATOM 656 C CA . ILE A 1 83 ? -2.662 -6.583 16.886 1.00 96.25 83 ILE A CA 1
ATOM 657 C C . ILE A 1 83 ? -4.096 -6.984 16.512 1.00 96.25 83 ILE A C 1
ATOM 659 O O . ILE A 1 83 ? -4.333 -7.415 15.389 1.00 96.25 83 ILE A O 1
ATOM 663 N N . ASP A 1 84 ? -5.058 -6.785 17.415 1.00 96.19 84 ASP A N 1
ATOM 664 C CA . ASP A 1 84 ? -6.460 -7.150 17.180 1.00 96.19 84 ASP A CA 1
ATOM 665 C C . ASP A 1 84 ? -7.106 -6.329 16.063 1.00 96.19 84 ASP A C 1
ATOM 667 O O . ASP A 1 84 ? -7.887 -6.865 15.281 1.00 96.19 84 ASP A O 1
ATOM 671 N N . LEU A 1 85 ? -6.780 -5.035 15.965 1.00 95.81 85 LEU A N 1
ATOM 672 C CA . LEU A 1 85 ? -7.243 -4.205 14.854 1.00 95.81 85 LEU A CA 1
ATOM 673 C C . LEU A 1 85 ? -6.525 -4.599 13.561 1.00 95.81 85 LEU A C 1
ATOM 675 O O . LEU A 1 85 ? -7.165 -4.732 12.524 1.00 95.81 85 LEU A O 1
ATOM 679 N N . PHE A 1 86 ? -5.214 -4.839 13.630 1.00 95.44 86 PHE A N 1
ATOM 680 C CA . PHE A 1 86 ? -4.425 -5.217 12.463 1.00 95.44 86 PHE A CA 1
ATOM 681 C C . PHE A 1 86 ? -4.876 -6.550 11.851 1.00 95.44 86 PHE A C 1
ATOM 683 O O . PHE A 1 86 ? -4.934 -6.672 10.636 1.00 95.44 86 PHE A O 1
ATOM 690 N N . LYS A 1 87 ? -5.274 -7.535 12.660 1.00 95.25 87 LYS A N 1
ATOM 691 C CA . LYS A 1 87 ? -5.777 -8.831 12.169 1.00 95.25 87 LYS A CA 1
ATOM 692 C C . LYS A 1 87 ? -7.152 -8.767 11.500 1.00 95.25 87 LYS A C 1
ATOM 694 O O . LYS A 1 87 ? -7.537 -9.723 10.838 1.00 95.25 87 LYS A O 1
ATOM 699 N N . GLN A 1 88 ? -7.895 -7.673 11.670 1.00 93.25 88 GLN A N 1
ATOM 700 C CA . GLN A 1 88 ? -9.161 -7.446 10.962 1.00 93.25 88 GLN A CA 1
ATOM 701 C C . GLN A 1 88 ? -8.955 -6.867 9.557 1.00 93.25 88 GLN A C 1
ATOM 703 O O . GLN A 1 88 ? -9.904 -6.799 8.776 1.00 93.25 88 GLN A O 1
ATOM 708 N N . CYS A 1 89 ? -7.735 -6.429 9.246 1.00 92.31 89 CYS A N 1
ATOM 709 C CA . CYS A 1 89 ? -7.388 -5.819 7.975 1.00 92.31 89 CYS A CA 1
ATOM 710 C C . CYS A 1 89 ? -7.348 -6.830 6.825 1.00 92.31 89 CYS A C 1
ATOM 712 O O . CYS A 1 89 ? -6.949 -7.980 7.008 1.00 92.31 89 CYS A O 1
ATOM 714 N N . THR A 1 90 ? -7.699 -6.384 5.615 1.00 90.62 90 THR A N 1
ATOM 715 C CA . THR A 1 90 ? -7.644 -7.236 4.412 1.00 90.62 90 THR A CA 1
ATOM 716 C C . THR A 1 90 ? -6.201 -7.547 4.028 1.00 90.62 90 THR A C 1
ATOM 718 O O . THR A 1 90 ? -5.879 -8.702 3.777 1.00 90.62 90 THR A O 1
ATOM 721 N N . TRP A 1 91 ? -5.317 -6.550 4.067 1.00 89.75 91 TRP A N 1
ATOM 722 C CA . TRP A 1 91 ? -3.886 -6.692 3.793 1.00 89.75 91 TRP A CA 1
ATOM 723 C C . TRP A 1 91 ? -3.059 -7.139 5.004 1.00 89.75 91 TRP A C 1
ATOM 725 O O . TRP A 1 91 ? -1.842 -6.935 5.037 1.00 89.75 91 TRP A O 1
ATOM 735 N N . TYR A 1 92 ? -3.682 -7.729 6.031 1.00 91.81 92 TYR A N 1
ATOM 736 C CA . TYR A 1 92 ? -2.956 -8.206 7.211 1.00 91.81 92 TYR A CA 1
ATOM 737 C C . TYR A 1 92 ? -1.789 -9.123 6.826 1.00 91.81 92 TYR A C 1
ATOM 739 O O . TYR A 1 92 ? -0.662 -8.909 7.272 1.00 91.81 92 TYR A O 1
ATOM 747 N N . LYS A 1 93 ? -2.046 -10.117 5.969 1.00 89.94 93 LYS A N 1
ATOM 748 C CA . LYS A 1 93 ? -1.058 -11.132 5.592 1.00 89.94 93 LYS A CA 1
ATOM 749 C C . LYS A 1 93 ? 0.117 -10.513 4.831 1.00 89.94 93 LYS A C 1
ATOM 751 O O . LYS A 1 93 ? 1.267 -10.742 5.189 1.00 89.94 93 LYS A O 1
ATOM 756 N N . GLU A 1 94 ? -0.173 -9.678 3.844 1.00 86.56 94 GLU A N 1
ATOM 757 C CA . GLU A 1 94 ? 0.809 -9.006 2.994 1.00 86.56 94 GLU A CA 1
ATOM 758 C C . GLU A 1 94 ? 1.694 -8.064 3.816 1.00 86.56 94 GLU A C 1
ATOM 760 O O . GLU A 1 94 ? 2.910 -8.003 3.631 1.00 86.56 94 GLU A O 1
ATOM 765 N N . ARG A 1 95 ? 1.103 -7.338 4.772 1.00 88.69 95 ARG A N 1
ATOM 766 C CA . ARG A 1 95 ? 1.854 -6.451 5.669 1.00 88.69 95 ARG A CA 1
ATOM 767 C C . ARG A 1 95 ? 2.646 -7.240 6.708 1.00 88.69 95 ARG A C 1
ATOM 769 O O . ARG A 1 95 ? 3.780 -6.869 6.999 1.00 88.69 95 ARG A O 1
ATOM 776 N N . TYR A 1 96 ? 2.105 -8.334 7.236 1.00 89.81 96 TYR A N 1
ATOM 777 C CA . TYR A 1 96 ? 2.840 -9.224 8.133 1.00 89.81 96 TYR A CA 1
ATOM 778 C C . TYR A 1 96 ? 4.094 -9.783 7.456 1.00 89.81 96 TYR A C 1
ATOM 780 O O . TYR A 1 96 ? 5.170 -9.751 8.049 1.00 89.81 96 TYR A O 1
ATOM 788 N N . GLU A 1 97 ? 3.974 -10.243 6.212 1.00 87.50 97 GLU A N 1
ATOM 789 C CA . GLU A 1 97 ? 5.091 -10.765 5.421 1.00 87.50 97 GLU A CA 1
ATOM 790 C C . GLU A 1 97 ? 6.120 -9.672 5.109 1.00 87.50 97 GLU A C 1
ATOM 792 O O . GLU A 1 97 ? 7.311 -9.879 5.339 1.00 87.50 97 GLU A O 1
ATOM 797 N N . LEU A 1 98 ? 5.669 -8.483 4.690 1.00 85.50 98 LEU A N 1
ATOM 798 C CA . LEU A 1 98 ? 6.542 -7.343 4.389 1.00 85.50 98 LEU A CA 1
ATOM 799 C C . LEU A 1 98 ? 7.398 -6.912 5.591 1.00 85.50 98 LEU A C 1
ATOM 801 O O . LEU A 1 98 ? 8.589 -6.646 5.446 1.00 85.50 98 LEU A O 1
ATOM 805 N N . TYR A 1 99 ? 6.803 -6.827 6.783 1.00 88.31 99 TYR A N 1
ATOM 806 C CA . TYR A 1 99 ? 7.511 -6.404 7.998 1.00 88.31 99 TYR A CA 1
ATOM 807 C C . TYR A 1 99 ? 8.132 -7.579 8.774 1.00 88.31 99 TYR A C 1
ATOM 809 O O . TYR A 1 99 ? 8.936 -7.371 9.687 1.00 88.31 99 TYR A O 1
ATOM 817 N N . GLY A 1 100 ? 7.756 -8.816 8.452 1.00 91.00 100 GLY A N 1
ATOM 818 C CA . GLY A 1 100 ? 8.197 -10.060 9.086 1.00 91.00 100 GLY A CA 1
ATOM 819 C C . GLY A 1 100 ? 7.596 -10.363 10.466 1.00 91.00 100 GLY A C 1
ATOM 820 O O . GLY A 1 100 ? 7.937 -11.391 11.047 1.00 91.00 100 GLY A O 1
ATOM 821 N N . SER A 1 101 ? 6.767 -9.481 11.041 1.00 95.00 101 SER A N 1
ATOM 822 C CA . SER A 1 101 ? 6.010 -9.737 12.283 1.00 95.00 101 SER A CA 1
ATOM 823 C C . SER A 1 101 ? 4.996 -8.627 12.585 1.00 95.00 101 SER A C 1
ATOM 825 O O . SER A 1 101 ? 5.229 -7.470 12.227 1.00 95.00 101 SER A O 1
ATOM 827 N N . ASP A 1 102 ? 3.963 -8.941 13.380 1.00 96.31 102 ASP A N 1
ATOM 828 C CA . ASP A 1 102 ? 3.014 -7.953 13.924 1.00 96.31 102 ASP A CA 1
ATOM 829 C C . ASP A 1 102 ? 3.739 -6.805 14.647 1.00 96.31 102 ASP A C 1
ATOM 831 O O . ASP A 1 102 ? 3.472 -5.632 14.404 1.00 96.31 102 ASP A O 1
ATOM 835 N N . LYS A 1 103 ? 4.704 -7.131 15.521 1.00 96.31 103 LYS A N 1
ATOM 836 C CA . LYS A 1 103 ? 5.428 -6.133 16.327 1.00 96.31 103 LYS A CA 1
ATOM 837 C C . LYS A 1 103 ? 6.243 -5.173 15.466 1.00 96.31 103 LYS A C 1
ATOM 839 O O . LYS A 1 103 ? 6.255 -3.978 15.741 1.00 96.31 103 LYS A O 1
ATOM 844 N N . LYS A 1 104 ? 6.918 -5.684 14.431 1.00 95.50 104 LYS A N 1
ATOM 845 C CA . LYS A 1 104 ? 7.676 -4.840 13.497 1.00 95.50 104 LYS A CA 1
ATOM 846 C C . LYS A 1 104 ? 6.747 -3.934 12.697 1.00 95.50 104 LYS A C 1
ATOM 848 O O . LYS A 1 104 ? 7.081 -2.768 12.532 1.00 95.50 104 LYS A O 1
ATOM 853 N N . PHE A 1 105 ? 5.585 -4.425 12.266 1.00 94.62 105 PHE A N 1
ATOM 854 C CA . PHE A 1 105 ? 4.587 -3.567 11.631 1.00 94.62 105 PHE A CA 1
ATOM 855 C C . PHE A 1 105 ? 4.100 -2.468 12.585 1.00 94.62 105 PHE A C 1
ATOM 857 O O . PHE A 1 105 ? 4.150 -1.302 12.226 1.00 94.62 105 PHE A O 1
ATOM 864 N N . LEU A 1 106 ? 3.700 -2.800 13.815 1.00 95.00 106 LEU A N 1
ATOM 865 C CA . LEU A 1 106 ? 3.203 -1.794 14.766 1.00 95.00 106 LEU A CA 1
ATOM 866 C C . LEU A 1 106 ? 4.261 -0.752 15.165 1.00 95.00 106 LEU A C 1
ATOM 868 O O . LEU A 1 106 ? 3.905 0.344 15.590 1.00 95.00 106 LEU A O 1
ATOM 872 N N . TYR A 1 107 ? 5.548 -1.097 15.061 1.00 94.50 107 TYR A N 1
ATOM 873 C CA . TYR A 1 107 ? 6.652 -0.198 15.391 1.00 94.50 107 TYR A CA 1
ATOM 874 C C . TYR A 1 107 ? 7.115 0.658 14.201 1.00 94.50 107 TYR A C 1
ATOM 876 O O . TYR A 1 107 ? 7.342 1.853 14.362 1.00 94.50 107 TYR A O 1
ATOM 884 N N . TYR A 1 108 ? 7.282 0.058 13.018 1.00 92.88 108 TYR A N 1
ATOM 885 C CA . TYR A 1 108 ? 7.856 0.724 11.838 1.00 92.88 108 TYR A CA 1
ATOM 886 C C . TYR A 1 108 ? 6.820 1.109 10.779 1.00 92.88 108 TYR A C 1
ATOM 888 O O . TYR A 1 108 ? 7.090 1.948 9.923 1.00 92.88 108 TYR A O 1
ATOM 896 N N . GLY A 1 109 ? 5.672 0.443 10.771 1.00 91.19 109 GLY A N 1
ATOM 897 C CA . GLY A 1 109 ? 4.604 0.666 9.814 1.00 91.19 109 GLY A CA 1
ATOM 898 C C . GLY A 1 109 ? 3.713 1.833 10.203 1.00 91.19 109 GLY A C 1
ATOM 899 O O . GLY A 1 109 ? 3.571 2.191 11.370 1.00 91.19 109 GLY A O 1
ATOM 900 N N . ILE A 1 110 ? 3.085 2.417 9.188 1.00 93.75 110 ILE A N 1
ATOM 901 C CA . ILE A 1 110 ? 2.100 3.477 9.354 1.00 93.75 110 ILE A CA 1
ATOM 902 C C . ILE A 1 110 ? 0.838 3.023 8.633 1.00 93.75 110 ILE A C 1
ATOM 904 O O . ILE A 1 110 ? 0.853 2.790 7.422 1.00 93.75 110 ILE A O 1
ATOM 908 N N . GLY A 1 111 ? -0.251 2.871 9.380 1.00 94.19 111 GLY A N 1
ATOM 909 C CA . GLY A 1 111 ? -1.527 2.454 8.822 1.00 94.19 111 GLY A CA 1
ATOM 910 C C . GLY A 1 111 ? -2.715 2.964 9.621 1.00 94.19 111 GLY A C 1
ATOM 911 O O . GLY A 1 111 ? -2.633 3.166 10.836 1.00 94.19 111 GLY A O 1
ATOM 912 N N . TYR A 1 112 ? -3.823 3.154 8.918 1.00 94.88 112 TYR A N 1
ATOM 913 C CA . TYR A 1 112 ? -5.085 3.644 9.453 1.00 94.88 112 TYR A CA 1
ATOM 914 C C . TYR A 1 112 ? -6.226 2.766 8.959 1.00 94.88 112 TYR A C 1
ATOM 916 O O . TYR A 1 112 ? -6.260 2.370 7.797 1.00 94.88 112 TYR A O 1
ATOM 924 N N . ALA A 1 113 ? -7.170 2.480 9.844 1.00 94.00 113 ALA A N 1
ATOM 925 C CA . ALA A 1 113 ? -8.400 1.775 9.542 1.00 94.00 113 ALA A CA 1
ATOM 926 C C . ALA A 1 113 ? -9.573 2.747 9.661 1.00 94.00 113 ALA A C 1
ATOM 928 O O . ALA A 1 113 ? -9.705 3.457 10.655 1.00 94.00 113 ALA A O 1
ATOM 929 N N . LEU A 1 114 ? -10.443 2.761 8.660 1.00 93.56 114 LEU A N 1
ATOM 930 C CA . LEU A 1 114 ? -11.784 3.303 8.792 1.00 93.56 114 LEU A CA 1
ATOM 931 C C . LEU A 1 114 ? -12.660 2.189 9.364 1.00 93.56 114 LEU A C 1
ATOM 933 O O . LEU A 1 114 ? -12.768 1.118 8.764 1.00 93.56 114 LEU A O 1
ATOM 937 N N . CYS A 1 115 ? -13.289 2.441 10.503 1.00 92.50 115 CYS A N 1
ATOM 938 C CA . CYS A 1 115 ? -14.142 1.495 11.206 1.00 92.50 115 CYS A CA 1
ATOM 939 C C . CYS A 1 115 ? -15.595 1.965 11.210 1.00 92.50 115 CYS A C 1
ATOM 941 O O . CYS A 1 115 ? -15.862 3.165 11.235 1.00 92.50 115 CYS A O 1
ATOM 943 N N . LYS A 1 116 ? -16.531 1.014 11.247 1.00 90.44 116 LYS A N 1
ATOM 944 C CA . LYS A 1 116 ? -17.946 1.247 11.557 1.00 90.44 116 LYS A CA 1
ATOM 945 C C . LYS A 1 116 ? -18.334 0.353 12.730 1.00 90.44 116 LYS A C 1
ATOM 947 O O . LYS A 1 116 ? -18.399 -0.869 12.592 1.00 90.44 116 LYS A O 1
ATOM 952 N N . GLY A 1 117 ? -18.543 0.952 13.901 1.00 88.31 117 GLY A N 1
ATOM 953 C CA . GLY A 1 117 ? -18.634 0.195 15.153 1.00 88.31 117 GLY A CA 1
ATOM 954 C C . GLY A 1 117 ? -17.325 -0.547 15.458 1.00 88.31 117 GLY A C 1
ATOM 955 O O . GLY A 1 117 ? -16.256 0.062 15.493 1.00 88.31 117 GLY A O 1
ATOM 956 N N . SER A 1 118 ? -17.399 -1.863 15.677 1.00 87.44 118 SER A N 1
ATOM 957 C CA . SER A 1 118 ? -16.228 -2.702 15.974 1.00 87.44 118 SER A CA 1
ATOM 958 C C . SER A 1 118 ? -15.501 -3.237 14.738 1.00 87.44 118 SER A C 1
ATOM 960 O O . SER A 1 118 ? -14.434 -3.816 14.900 1.00 87.44 118 SER A O 1
ATOM 962 N N . GLY A 1 119 ? -16.065 -3.086 13.535 1.00 90.38 119 GLY A N 1
ATOM 963 C CA . GLY A 1 119 ? -15.511 -3.665 12.310 1.00 90.38 119 GLY A CA 1
ATOM 964 C C . GLY A 1 119 ? -14.733 -2.659 11.469 1.00 90.38 119 GLY A C 1
ATOM 965 O O . GLY A 1 119 ? -15.151 -1.507 11.327 1.00 90.38 119 GLY A O 1
ATOM 966 N N . VAL A 1 120 ? -13.634 -3.113 10.867 1.00 92.38 120 VAL A N 1
ATOM 967 C CA . VAL A 1 120 ? -12.927 -2.386 9.803 1.00 92.38 120 VAL A CA 1
ATOM 968 C C . VAL A 1 120 ? -13.780 -2.405 8.531 1.00 92.38 120 VAL A C 1
ATOM 970 O O . VAL A 1 120 ? -14.428 -3.402 8.220 1.00 92.38 120 VAL A O 1
ATOM 973 N N . VAL A 1 121 ? -13.808 -1.293 7.797 1.00 92.00 121 VAL A N 1
ATOM 974 C CA . VAL A 1 121 ? -14.507 -1.170 6.505 1.00 92.00 121 VAL A CA 1
ATOM 975 C C . VAL A 1 121 ? -13.577 -0.768 5.360 1.00 92.00 121 VAL A C 1
ATOM 977 O O . VAL A 1 121 ? -13.853 -1.044 4.191 1.00 92.00 121 VAL A O 1
ATOM 980 N N . SER A 1 122 ? -12.467 -0.111 5.685 1.00 92.25 122 SER A N 1
ATOM 981 C CA . SER A 1 122 ? -11.411 0.274 4.757 1.00 92.25 122 SER A CA 1
ATOM 982 C C . SER A 1 122 ? -10.126 0.490 5.541 1.00 92.25 122 SER A C 1
ATOM 984 O O . SER A 1 122 ? -10.164 0.758 6.740 1.00 92.25 122 SER A O 1
ATOM 986 N N . GLU A 1 123 ? -8.994 0.387 4.868 1.00 92.75 123 GLU A N 1
ATOM 987 C CA . GLU A 1 123 ? -7.677 0.570 5.459 1.00 92.75 123 GLU A CA 1
ATOM 988 C C . GLU A 1 123 ? -6.746 1.271 4.480 1.00 92.75 123 GLU A C 1
ATOM 990 O O . GLU A 1 123 ? -6.903 1.182 3.257 1.00 92.75 123 GLU A O 1
ATOM 995 N N . ALA A 1 124 ? -5.775 1.974 5.044 1.00 92.12 124 ALA A N 1
ATOM 996 C CA . ALA A 1 124 ? -4.723 2.643 4.317 1.00 92.12 124 ALA A CA 1
ATOM 997 C C . ALA A 1 124 ? -3.379 2.393 4.989 1.00 92.12 124 ALA A C 1
ATOM 999 O O . ALA A 1 124 ? -3.285 2.357 6.216 1.00 92.12 124 ALA A O 1
ATOM 1000 N N . TYR A 1 125 ? -2.338 2.257 4.175 1.00 91.88 125 TYR A N 1
ATOM 1001 C CA . TYR A 1 125 ? -0.960 2.098 4.625 1.00 91.88 125 TYR A CA 1
ATOM 1002 C C . TYR A 1 125 ? -0.065 3.093 3.908 1.00 91.88 125 TYR A C 1
ATOM 1004 O O . TYR A 1 125 ? -0.243 3.344 2.714 1.00 91.88 125 TYR A O 1
ATOM 1012 N N . ILE A 1 126 ? 0.902 3.628 4.645 1.00 89.75 126 ILE A N 1
ATOM 1013 C CA . ILE A 1 126 ? 1.776 4.702 4.189 1.00 89.75 126 ILE A CA 1
ATOM 1014 C C . ILE A 1 126 ? 3.206 4.172 4.108 1.00 89.75 126 ILE A C 1
ATOM 1016 O O . ILE A 1 126 ? 3.711 3.563 5.051 1.00 89.75 126 ILE A O 1
ATOM 1020 N N . SER A 1 127 ? 3.856 4.403 2.971 1.00 85.50 127 SER A N 1
ATOM 1021 C CA . SER A 1 127 ? 5.288 4.159 2.763 1.00 85.50 127 SER A CA 1
ATOM 1022 C C . SER A 1 127 ? 5.984 5.493 2.529 1.00 85.50 127 SER A C 1
ATOM 1024 O O . SER A 1 127 ? 5.582 6.242 1.645 1.00 85.50 127 SER A O 1
ATOM 1026 N N . VAL A 1 128 ? 7.004 5.810 3.325 1.00 83.56 128 VAL A N 1
ATOM 1027 C CA . VAL A 1 128 ? 7.700 7.106 3.278 1.00 83.56 128 VAL A CA 1
ATOM 1028 C C . VAL A 1 128 ? 9.086 6.927 2.666 1.00 83.56 128 VAL A C 1
ATOM 1030 O O . VAL A 1 128 ? 9.817 6.015 3.049 1.00 83.56 128 VAL A O 1
ATOM 1033 N N . GLY A 1 129 ? 9.468 7.804 1.739 1.00 78.06 129 GLY A N 1
ATOM 1034 C CA . GLY A 1 129 ? 10.783 7.775 1.103 1.00 78.06 129 GLY A CA 1
ATOM 1035 C C . GLY A 1 129 ? 11.037 8.992 0.215 1.00 78.06 129 GLY A C 1
ATOM 1036 O O . GLY A 1 129 ? 10.118 9.540 -0.385 1.00 78.06 129 GLY A O 1
ATOM 1037 N N . GLY A 1 130 ? 12.293 9.446 0.143 1.00 73.25 130 GLY A N 1
ATOM 1038 C CA . GLY A 1 130 ? 12.707 10.505 -0.791 1.00 73.25 130 GLY A CA 1
ATOM 1039 C C . GLY A 1 130 ? 11.994 11.856 -0.621 1.00 73.25 130 GLY A C 1
ATOM 1040 O O . GLY A 1 130 ? 11.905 12.606 -1.585 1.00 73.25 130 GLY A O 1
ATOM 1041 N N . GLY A 1 131 ? 11.466 12.155 0.572 1.00 80.00 131 GLY A N 1
ATOM 1042 C CA . GLY A 1 131 ? 10.687 13.372 0.844 1.00 80.00 131 GLY A CA 1
ATOM 1043 C C . GLY A 1 131 ? 9.198 13.274 0.492 1.00 80.00 131 GLY A C 1
ATOM 1044 O O . GLY A 1 131 ? 8.474 14.249 0.668 1.00 80.00 131 GLY A O 1
ATOM 1045 N N . TYR A 1 132 ? 8.731 12.108 0.042 1.00 81.06 132 TYR A N 1
ATOM 1046 C CA . TYR A 1 132 ? 7.339 11.844 -0.311 1.00 81.06 132 TYR A CA 1
ATOM 1047 C C . TYR A 1 132 ? 6.767 10.685 0.513 1.00 81.06 132 TYR A C 1
ATOM 1049 O O . TYR A 1 132 ? 7.497 9.908 1.137 1.00 81.06 132 TYR A O 1
ATOM 1057 N N . ALA A 1 133 ? 5.442 10.562 0.488 1.00 82.50 133 ALA A N 1
ATOM 1058 C CA . ALA A 1 133 ? 4.718 9.430 1.041 1.00 82.50 133 ALA A CA 1
ATOM 1059 C C . ALA A 1 133 ? 3.809 8.826 -0.036 1.00 82.50 133 ALA A C 1
ATOM 1061 O O . ALA A 1 133 ? 3.076 9.545 -0.715 1.00 82.50 133 ALA A O 1
ATOM 1062 N N . GLU A 1 134 ? 3.851 7.505 -0.185 1.00 82.81 134 GLU A N 1
ATOM 1063 C CA . GLU A 1 134 ? 2.896 6.753 -0.993 1.00 82.81 134 GLU A CA 1
ATOM 1064 C C . GLU A 1 134 ? 1.825 6.145 -0.085 1.00 82.81 134 GLU A C 1
ATOM 1066 O O . GLU A 1 134 ? 2.141 5.514 0.925 1.00 82.81 134 GLU A O 1
ATOM 1071 N N . ILE A 1 135 ? 0.559 6.299 -0.479 1.00 85.31 135 ILE A N 1
ATOM 1072 C CA . ILE A 1 135 ? -0.591 5.742 0.232 1.00 85.31 135 ILE A CA 1
ATOM 1073 C C . ILE A 1 135 ? -1.202 4.613 -0.607 1.00 85.31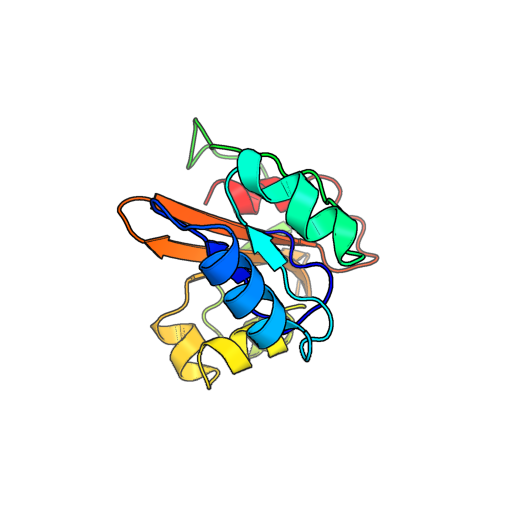 135 ILE A C 1
ATOM 1075 O O . ILE A 1 135 ? -1.536 4.779 -1.785 1.00 85.31 135 ILE A O 1
ATOM 1079 N N . GLY A 1 136 ? -1.351 3.437 -0.002 1.00 86.44 136 GLY A N 1
ATOM 1080 C CA . GLY A 1 136 ? -2.158 2.341 -0.537 1.00 86.44 136 GLY A CA 1
ATOM 1081 C C . GLY A 1 136 ? -3.456 2.238 0.248 1.00 86.44 136 GLY A C 1
ATOM 1082 O O . GLY A 1 136 ? -3.392 1.996 1.449 1.00 86.44 136 GLY A O 1
ATOM 1083 N N . VAL A 1 137 ? -4.602 2.408 -0.416 1.00 86.81 137 VAL A N 1
ATOM 1084 C CA . VAL A 1 137 ? -5.933 2.306 0.202 1.00 86.81 137 VAL A CA 1
ATOM 1085 C C . VAL A 1 137 ? -6.674 1.111 -0.373 1.00 86.81 137 VAL A C 1
ATOM 1087 O O . VAL A 1 137 ? -6.725 0.938 -1.592 1.00 86.81 137 VAL A O 1
ATOM 1090 N N . ILE A 1 138 ? -7.293 0.323 0.498 1.00 85.75 138 ILE A N 1
ATOM 1091 C CA . ILE A 1 138 ? -8.188 -0.764 0.112 1.00 85.75 138 ILE A CA 1
ATOM 1092 C C . ILE A 1 138 ? -9.493 -0.668 0.898 1.00 85.75 138 ILE A C 1
ATOM 1094 O O . ILE A 1 138 ? -9.544 -0.291 2.073 1.00 85.75 138 ILE A O 1
ATOM 1098 N N . ARG A 1 139 ? -10.591 -0.975 0.211 1.00 83.38 139 ARG A N 1
ATOM 1099 C CA . ARG A 1 139 ? -11.911 -1.117 0.817 1.00 83.38 139 ARG A CA 1
ATOM 1100 C C . ARG A 1 139 ? -12.175 -2.597 1.029 1.00 83.38 139 ARG A C 1
ATOM 1102 O O . ARG A 1 139 ? -12.018 -3.376 0.089 1.00 83.38 139 ARG A O 1
ATOM 1109 N N . ILE A 1 140 ? -12.654 -2.958 2.213 1.00 79.38 140 ILE A N 1
ATOM 1110 C CA . ILE A 1 140 ? -13.078 -4.331 2.469 1.00 79.38 140 ILE A CA 1
ATOM 1111 C C . ILE A 1 140 ? -14.260 -4.662 1.534 1.00 79.38 140 ILE A C 1
ATOM 1113 O O . ILE A 1 140 ? -15.202 -3.861 1.421 1.00 79.38 140 ILE A O 1
ATOM 1117 N N . PRO A 1 141 ? -14.219 -5.796 0.808 1.00 67.81 141 PRO A N 1
ATOM 1118 C CA . PRO A 1 141 ? -15.287 -6.188 -0.104 1.00 67.81 141 PRO A CA 1
ATOM 1119 C C . PRO A 1 141 ? -16.659 -6.224 0.583 1.00 67.81 141 PRO A C 1
ATOM 1121 O O . PRO A 1 141 ? -16.775 -6.523 1.766 1.00 67.81 141 PRO A O 1
ATOM 1124 N N . ASN A 1 142 ? -17.721 -5.946 -0.177 1.00 65.19 142 ASN A N 1
ATOM 1125 C CA . ASN A 1 142 ? -19.123 -6.103 0.245 1.00 65.19 142 ASN A CA 1
ATOM 1126 C C . ASN A 1 142 ? -19.633 -5.195 1.382 1.00 65.19 142 ASN A C 1
ATOM 1128 O O . ASN A 1 142 ? -20.770 -5.360 1.818 1.00 65.19 142 ASN A O 1
ATOM 1132 N N . ILE A 1 143 ? -18.875 -4.180 1.808 1.00 67.81 143 ILE A N 1
ATOM 1133 C CA . ILE A 1 143 ? -19.353 -3.200 2.796 1.00 67.81 143 ILE A CA 1
ATOM 1134 C C . ILE A 1 143 ? -19.850 -1.927 2.102 1.00 67.81 143 ILE A C 1
ATOM 1136 O O . ILE A 1 143 ? -19.102 -1.259 1.387 1.00 67.81 143 ILE A O 1
ATOM 1140 N N . ASN A 1 144 ? -21.117 -1.555 2.315 1.00 65.25 144 ASN A N 1
ATOM 1141 C CA . ASN A 1 144 ? -21.688 -0.320 1.767 1.00 65.25 144 ASN A CA 1
ATOM 1142 C C . ASN A 1 144 ? -21.174 0.915 2.538 1.00 65.25 144 ASN A C 1
ATOM 1144 O O . ASN A 1 144 ? -21.822 1.404 3.457 1.00 65.25 144 ASN A O 1
ATOM 1148 N N . ALA A 1 145 ? -19.977 1.375 2.173 1.00 64.25 145 ALA A N 1
ATOM 1149 C CA . ALA A 1 145 ? -19.309 2.565 2.702 1.00 64.25 145 ALA A CA 1
ATOM 1150 C C . ALA A 1 145 ? -18.824 3.450 1.539 1.00 64.25 145 ALA A C 1
ATOM 1152 O O . ALA A 1 145 ? -17.630 3.697 1.378 1.00 64.25 145 ALA A O 1
ATOM 1153 N N . ARG A 1 146 ? -19.744 3.838 0.643 1.00 69.19 146 ARG A N 1
ATOM 1154 C CA . ARG A 1 146 ? -19.401 4.575 -0.585 1.00 69.19 146 ARG A CA 1
ATOM 1155 C C . ARG A 1 146 ? -18.733 5.909 -0.247 1.00 69.19 146 ARG A C 1
ATOM 1157 O O . ARG A 1 146 ? -19.322 6.752 0.411 1.00 69.19 146 ARG A O 1
ATOM 1164 N N . GLY A 1 147 ? -17.515 6.105 -0.744 1.00 69.88 147 GLY A N 1
ATOM 1165 C CA . GLY A 1 147 ? -16.825 7.396 -0.725 1.00 69.88 147 GLY A CA 1
ATOM 1166 C C . GLY A 1 147 ? -16.096 7.733 0.578 1.00 69.88 147 GLY A C 1
ATOM 1167 O O . GLY A 1 147 ? -15.236 8.608 0.546 1.00 69.88 147 GLY A O 1
ATOM 1168 N N . MET A 1 148 ? -16.345 7.020 1.679 1.00 77.00 148 MET A N 1
ATOM 1169 C CA . MET A 1 148 ? -15.727 7.316 2.981 1.00 77.00 148 MET A CA 1
ATOM 1170 C C . MET A 1 148 ? -14.239 6.950 3.042 1.00 77.00 148 MET A C 1
ATOM 1172 O O . MET A 1 148 ? -13.486 7.552 3.802 1.00 77.00 148 MET A O 1
ATOM 1176 N N . GLN A 1 149 ? -13.776 6.023 2.198 1.00 75.00 149 GLN A N 1
ATOM 1177 C CA . GLN A 1 149 ? -12.362 5.642 2.134 1.00 75.00 149 GLN A CA 1
ATOM 1178 C C . GLN A 1 149 ? -11.435 6.791 1.710 1.00 75.00 149 GLN A C 1
ATOM 1180 O O . GLN A 1 149 ? -10.257 6.770 2.049 1.00 75.00 149 GLN A O 1
ATOM 1185 N N . HIS A 1 150 ? -11.950 7.820 1.023 1.00 77.31 150 HIS A N 1
ATOM 1186 C CA . HIS A 1 150 ? -11.152 8.998 0.661 1.00 77.31 150 HIS A CA 1
ATOM 1187 C C . HIS A 1 150 ? -10.647 9.752 1.892 1.00 77.31 150 HIS A C 1
ATOM 1189 O O . HIS A 1 150 ? -9.600 10.388 1.819 1.00 77.31 150 HIS A O 1
ATOM 1195 N N . ALA A 1 151 ? -11.348 9.651 3.026 1.00 77.56 151 ALA A N 1
ATOM 1196 C CA . ALA A 1 151 ? -10.895 10.259 4.269 1.00 77.56 151 ALA A CA 1
ATOM 1197 C C . ALA A 1 151 ? -9.557 9.666 4.742 1.00 77.56 151 ALA A C 1
ATOM 1199 O O . ALA A 1 151 ? -8.767 10.380 5.345 1.00 77.56 151 ALA A O 1
ATOM 1200 N N . LEU A 1 152 ? -9.257 8.403 4.403 1.00 80.19 152 LEU A N 1
ATOM 1201 C CA . LEU A 1 152 ? -7.966 7.782 4.711 1.00 80.19 152 LEU A CA 1
ATOM 1202 C C . LEU A 1 152 ? -6.814 8.332 3.862 1.00 80.19 152 LEU A C 1
ATOM 1204 O O . LEU A 1 152 ? -5.664 8.245 4.278 1.00 80.19 152 LEU A O 1
ATOM 1208 N N . CYS A 1 153 ? -7.104 8.897 2.687 1.00 80.12 153 CYS A N 1
ATOM 1209 C CA . CYS A 1 153 ? -6.087 9.516 1.839 1.00 80.12 153 CYS A CA 1
ATOM 1210 C C . CYS A 1 153 ? -5.628 10.877 2.376 1.00 80.12 153 CYS A C 1
ATOM 1212 O O . CYS A 1 153 ? -4.593 11.363 1.947 1.00 80.12 153 CYS A O 1
ATOM 1214 N N . LEU A 1 154 ? -6.409 11.520 3.247 1.00 73.44 154 LEU A N 1
ATOM 1215 C CA . LEU A 1 154 ? -6.160 12.893 3.702 1.00 73.44 154 LEU A CA 1
ATOM 1216 C C . LEU A 1 154 ? -5.469 12.979 5.064 1.00 73.44 154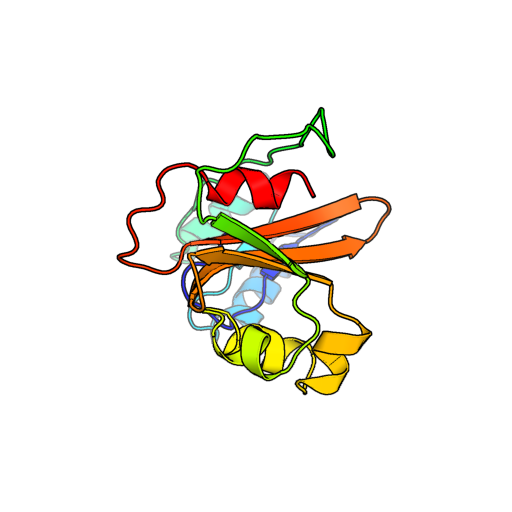 LEU A C 1
ATOM 1218 O O . LEU A 1 154 ? -5.279 14.090 5.560 1.00 73.44 154 LEU A O 1
ATOM 1222 N N . ILE A 1 155 ? -5.146 11.831 5.659 1.00 68.88 155 ILE A N 1
ATOM 1223 C CA . ILE A 1 155 ? -4.457 11.723 6.949 1.00 68.88 155 ILE A CA 1
ATOM 1224 C C . ILE A 1 155 ? -2.974 12.052 6.789 1.00 68.88 155 ILE A C 1
ATOM 1226 O O . ILE A 1 155 ? -2.380 11.607 5.781 1.00 68.88 155 ILE A O 1
#

Radius of gyration: 18.3 Å; chains: 1; bounding box: 42×37×46 Å

Foldseek 3Di:
DPDPDFLADEAEDDDDDDLVVVVVVVVVRVPGPDYHYHYDPVCVVVVVVVVDDDDDDDDDDDPQAQPDDDDDPQKDKDKPQDPVQLVLDPCSVSLCVVQVHPVSCNVPWTKIFIDRHPHGFKMWTWDDDPNDIDIDIDGDPPDPPPPNSVNRVRD

Secondary structure (DSSP, 8-state):
----S--PPEEE--SS--HHHHHHHHHHHTTSSS-EEE--GGGHHHHHTTTPPP--------SSTT--PPPPTTEEEEE--SHHHHTTSTTHHHHHHHHSSHHHHHHH-EEEEEEETTEEEEEEEEEEETTEEEEEEEEPTT---TTTTHHHHT-